Protein AF-A0A821JDV1-F1 (afdb_monomer)

pLDDT: mean 85.62, std 7.26, range [53.44, 94.56]

Mean predicted aligned error: 5.95 Å

Sequence (80 aa):
GGCGKSSMLAKIAADSSSWFPPKQYNPIRLIRFLGTTPDSSSIGPLLRSVCQQLCFLYQVPDNTIPVELSQLINYFKRLL

Solvent-accessible surfac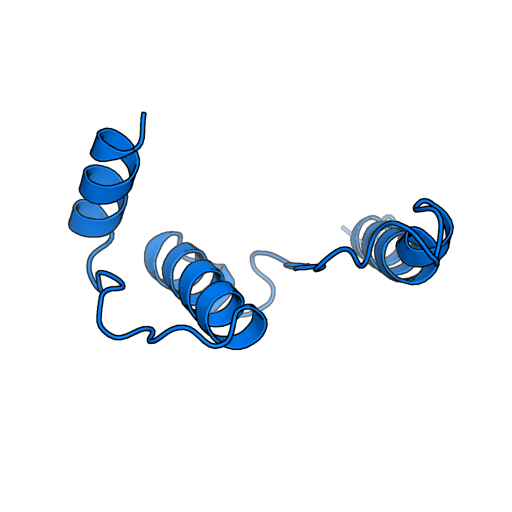e area (backbone atoms only — not comparable to full-atom values): 5146 Å² total; per-residue (Å²): 137,86,88,47,63,69,59,51,52,53,50,49,63,71,56,52,66,76,79,40,60,80,92,80,51,84,85,86,83,86,87,83,70,71,67,78,45,78,57,42,62,41,72,45,56,33,53,45,53,50,53,46,52,49,20,62,75,70,74,43,84,56,86,82,64,56,84,50,52,70,54,43,54,55,52,56,64,73,77,111

Secondary structure (DSSP, 8-state):
--SSHHHHHHHHHHHGGGGS-TTT---------TTSSGGGSSHHHHHHHHHHHHHHHHT---TTS-SSHHHHHHHHHT--

InterPro domains:
  IPR052752 NACHT and WD repeat domain-containing protein [PTHR19871] (1-80)

Organism: NCBI:txid392030

Radius of gyration: 15.58 Å; Cα contacts (8 Å, |Δi|>4): 41; chains: 1; bounding box: 40×35×30 Å

Foldseek 3Di:
DPPCPVVVVVVCQVPVQVVDDVVPDDDDDDDDDAPPDPLSPDPQSNVLVVLVVVCVVVVHDSVPRDNDPVVNVVVVVVVD

Structure (mmCIF, N/CA/C/O backbone):
data_AF-A0A821JDV1-F1
#
_entry.id   AF-A0A821JDV1-F1
#
loop_
_atom_site.group_PDB
_atom_site.id
_atom_site.type_symbol
_atom_site.label_atom_id
_atom_site.label_alt_id
_atom_site.label_comp_id
_atom_site.label_asym_id
_atom_site.label_entity_id
_atom_site.label_seq_id
_atom_site.pdbx_PDB_ins_code
_atom_site.Cartn_x
_atom_site.Cartn_y
_atom_site.Cartn_z
_atom_site.occupancy
_atom_site.B_iso_or_equiv
_atom_site.auth_seq_id
_atom_site.auth_comp_id
_atom_site.auth_asym_id
_atom_site.auth_atom_id
_atom_site.pdbx_PDB_model_num
ATOM 1 N N . GLY A 1 1 ? 17.795 10.493 5.098 1.00 53.44 1 GLY A N 1
ATOM 2 C CA . GLY A 1 1 ? 18.897 9.505 5.071 1.00 53.44 1 GLY A CA 1
ATOM 3 C C . GLY A 1 1 ? 18.743 8.556 3.893 1.00 53.44 1 GLY A C 1
ATOM 4 O O . GLY A 1 1 ? 17.849 7.716 3.917 1.00 53.44 1 GLY A O 1
ATOM 5 N N . GLY A 1 2 ? 19.581 8.717 2.864 1.00 79.38 2 GLY A N 1
ATOM 6 C CA . GLY A 1 2 ? 19.443 8.115 1.530 1.00 79.38 2 GLY A CA 1
ATOM 7 C C . GLY A 1 2 ? 20.187 6.796 1.294 1.00 79.38 2 GLY A C 1
ATOM 8 O O . GLY A 1 2 ? 20.680 6.582 0.198 1.00 79.38 2 GLY A O 1
ATOM 9 N N . CYS A 1 3 ? 20.261 5.888 2.271 1.00 85.56 3 CYS A N 1
ATOM 10 C CA . CYS A 1 3 ? 20.937 4.588 2.098 1.00 85.56 3 CYS A CA 1
ATOM 11 C C . CYS A 1 3 ? 20.193 3.577 1.189 1.00 85.56 3 CYS A C 1
ATOM 13 O O . CYS A 1 3 ? 20.381 2.376 1.319 1.00 85.56 3 CYS A O 1
ATOM 15 N N . GLY A 1 4 ? 19.303 4.036 0.302 1.00 86.19 4 GLY A N 1
ATOM 16 C CA . GLY A 1 4 ? 18.686 3.192 -0.729 1.00 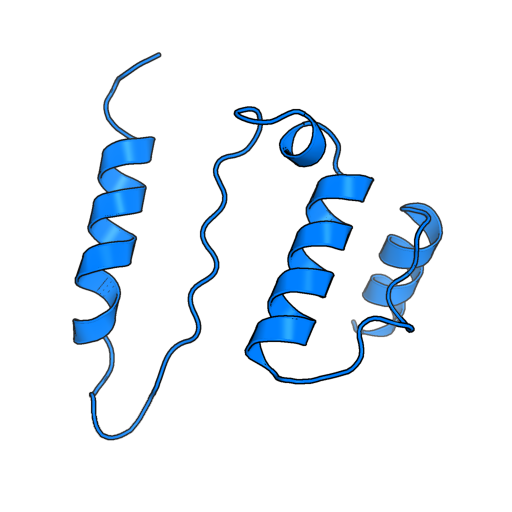86.19 4 GLY A CA 1
ATOM 17 C C . GLY A 1 4 ? 17.510 2.308 -0.297 1.00 86.19 4 GLY A C 1
ATOM 18 O O . GLY A 1 4 ? 16.979 1.591 -1.134 1.00 86.19 4 GLY A O 1
ATOM 19 N N . LYS A 1 5 ? 17.039 2.372 0.957 1.00 89.62 5 LYS A N 1
ATOM 20 C CA . LYS A 1 5 ? 15.921 1.535 1.458 1.00 89.62 5 LYS A CA 1
ATOM 21 C C . LYS A 1 5 ? 14.663 1.599 0.582 1.00 89.62 5 LYS A C 1
ATOM 23 O O . LYS A 1 5 ? 14.124 0.566 0.202 1.00 89.62 5 LYS A O 1
ATOM 28 N N . SER A 1 6 ? 14.216 2.807 0.233 1.00 88.12 6 SER A N 1
ATOM 29 C CA . SER A 1 6 ? 13.035 3.001 -0.619 1.00 88.12 6 SER A CA 1
ATOM 30 C C . SER A 1 6 ? 13.254 2.455 -2.031 1.00 88.12 6 SER A C 1
ATOM 32 O O . SER A 1 6 ? 12.358 1.831 -2.589 1.00 88.12 6 SER A O 1
ATOM 34 N N . SER A 1 7 ? 14.459 2.627 -2.581 1.00 90.81 7 SER A N 1
ATOM 35 C CA . SER A 1 7 ? 14.839 2.083 -3.888 1.00 90.81 7 SER A CA 1
ATOM 36 C C . SER A 1 7 ? 14.881 0.554 -3.875 1.00 90.81 7 SER A C 1
ATOM 38 O O . SER A 1 7 ? 14.408 -0.083 -4.811 1.00 90.81 7 SER A O 1
ATOM 40 N N . MET A 1 8 ? 15.385 -0.044 -2.793 1.00 91.62 8 MET A N 1
ATOM 41 C CA . MET A 1 8 ? 15.391 -1.493 -2.593 1.00 91.62 8 MET A CA 1
ATOM 42 C C . MET A 1 8 ? 13.966 -2.045 -2.472 1.00 91.62 8 MET A C 1
ATOM 44 O O . MET A 1 8 ? 13.648 -3.043 -3.111 1.00 91.62 8 MET A O 1
ATOM 48 N N . LEU A 1 9 ? 13.082 -1.369 -1.729 1.00 90.81 9 LEU A N 1
ATOM 49 C CA . LEU A 1 9 ? 11.668 -1.741 -1.637 1.00 90.81 9 LEU A CA 1
ATOM 50 C C . LEU A 1 9 ? 10.969 -1.665 -3.004 1.00 90.81 9 LEU A C 1
ATOM 52 O O . LEU A 1 9 ? 10.240 -2.583 -3.372 1.00 90.81 9 LEU A O 1
ATOM 56 N N . ALA A 1 10 ? 11.220 -0.603 -3.777 1.00 89.62 10 ALA A N 1
ATOM 57 C CA . ALA A 1 10 ? 10.679 -0.455 -5.127 1.00 89.62 10 ALA A CA 1
ATOM 58 C C . ALA A 1 10 ? 11.164 -1.575 -6.062 1.00 89.62 10 ALA A C 1
ATOM 60 O O . ALA A 1 10 ? 10.366 -2.139 -6.810 1.00 89.62 10 ALA A O 1
ATOM 61 N N . LYS A 1 11 ? 12.450 -1.943 -5.976 1.00 92.56 11 LYS A N 1
ATOM 62 C CA . LYS A 1 11 ? 13.032 -3.057 -6.735 1.00 92.56 11 LYS A CA 1
ATOM 63 C C . LYS A 1 11 ? 12.379 -4.392 -6.374 1.00 92.56 11 LYS A C 1
ATOM 65 O O . LYS A 1 11 ? 11.951 -5.113 -7.268 1.00 92.56 11 LYS A O 1
ATOM 70 N N . ILE A 1 12 ? 12.248 -4.688 -5.080 1.00 91.69 12 ILE A N 1
ATOM 71 C CA . ILE A 1 12 ? 11.557 -5.890 -4.592 1.00 91.69 12 ILE A CA 1
ATOM 72 C C . ILE A 1 12 ? 10.141 -5.959 -5.162 1.00 91.69 12 ILE A C 1
ATOM 74 O O . ILE A 1 12 ? 9.724 -6.994 -5.669 1.00 91.69 12 ILE A O 1
ATOM 78 N N . ALA A 1 13 ? 9.403 -4.853 -5.121 1.00 90.88 13 ALA A N 1
ATOM 79 C CA . ALA A 1 13 ? 8.036 -4.850 -5.604 1.00 90.88 13 ALA A CA 1
ATOM 80 C C . ALA A 1 13 ? 7.924 -5.063 -7.123 1.00 90.88 13 ALA A C 1
ATOM 82 O O . ALA A 1 13 ? 6.977 -5.717 -7.566 1.00 90.88 13 ALA A O 1
ATOM 83 N N . ALA A 1 14 ? 8.885 -4.555 -7.900 1.00 89.44 14 ALA A N 1
ATOM 84 C CA . ALA A 1 14 ? 8.971 -4.790 -9.339 1.00 89.44 14 ALA A CA 1
ATOM 85 C C . ALA A 1 14 ? 9.248 -6.267 -9.669 1.00 89.44 14 ALA A C 1
ATOM 87 O O . ALA A 1 14 ? 8.609 -6.819 -10.563 1.00 89.44 14 ALA A O 1
ATOM 88 N N . ASP A 1 15 ? 10.134 -6.912 -8.908 1.00 90.75 15 ASP A N 1
ATOM 89 C CA . ASP A 1 15 ? 10.570 -8.289 -9.172 1.00 90.75 15 ASP A CA 1
ATOM 90 C C . ASP A 1 15 ? 9.659 -9.350 -8.519 1.00 90.75 15 ASP A C 1
ATOM 92 O O . ASP A 1 15 ? 9.658 -10.508 -8.924 1.00 90.75 15 ASP A O 1
ATOM 96 N N . SER A 1 16 ? 8.851 -8.972 -7.522 1.00 90.00 16 SER A N 1
ATOM 97 C CA . SER A 1 16 ? 8.061 -9.913 -6.706 1.00 90.00 16 SER A CA 1
ATOM 98 C C . SER A 1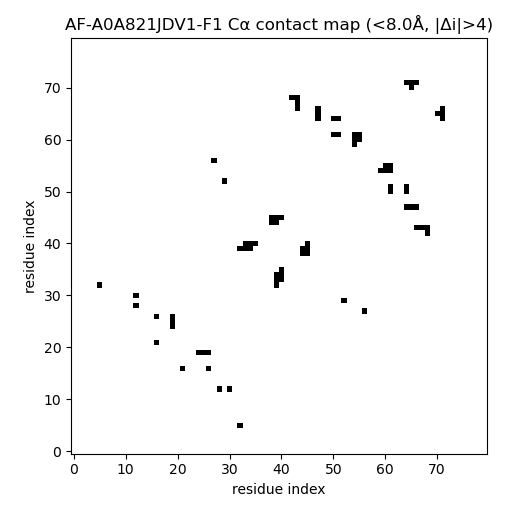 16 ? 7.019 -10.738 -7.464 1.00 90.00 16 SER A C 1
ATOM 100 O O . SER A 1 16 ? 6.548 -11.751 -6.950 1.00 90.00 16 SER A O 1
ATOM 102 N N . SER A 1 17 ? 6.639 -10.340 -8.679 1.00 84.12 17 SER A N 1
ATOM 103 C CA . SER A 1 17 ? 5.665 -11.075 -9.492 1.00 84.12 17 SER A CA 1
ATOM 104 C C . SER A 1 17 ? 6.154 -12.474 -9.869 1.00 84.12 17 SER A C 1
ATOM 106 O O . SER A 1 17 ? 5.352 -13.404 -9.897 1.00 84.12 17 SER A O 1
ATOM 108 N N . SER A 1 18 ? 7.461 -12.650 -10.096 1.00 87.19 18 SER A N 1
ATOM 109 C CA . SER A 1 18 ? 8.044 -13.943 -10.469 1.00 87.19 18 SER A CA 1
ATOM 110 C C . SER A 1 18 ? 8.186 -14.908 -9.292 1.00 87.19 18 SER A C 1
ATOM 112 O O . SER A 1 18 ? 8.501 -16.077 -9.500 1.00 87.19 18 SER A O 1
ATOM 114 N N . TRP A 1 19 ? 7.981 -14.441 -8.057 1.00 89.69 19 TRP A N 1
ATOM 115 C CA . TRP A 1 19 ? 8.063 -15.278 -6.856 1.00 89.69 19 TRP A CA 1
ATOM 116 C C . TRP A 1 19 ? 6.845 -16.189 -6.701 1.00 89.69 19 TRP A C 1
ATOM 118 O O . TRP A 1 19 ? 6.888 -17.156 -5.944 1.00 89.69 19 TRP A O 1
ATOM 128 N N . PHE A 1 20 ? 5.765 -15.891 -7.425 1.00 87.81 20 PHE A N 1
ATOM 129 C CA . PHE A 1 20 ? 4.529 -16.654 -7.399 1.00 87.81 20 PHE A CA 1
ATOM 130 C C . PHE A 1 20 ? 4.366 -17.425 -8.714 1.00 87.81 20 PHE A C 1
ATOM 132 O O . PHE A 1 20 ? 4.571 -16.848 -9.784 1.00 87.81 20 PHE A O 1
ATOM 139 N N . PRO A 1 21 ? 3.975 -18.714 -8.674 1.00 87.88 21 PRO A N 1
ATOM 140 C CA . PRO A 1 21 ? 3.687 -19.485 -9.878 1.00 87.88 21 PRO A CA 1
ATOM 141 C C . PRO A 1 21 ? 2.651 -18.761 -10.768 1.00 87.88 21 PRO A C 1
ATOM 143 O O . PRO A 1 21 ? 1.496 -18.621 -10.350 1.00 87.88 21 PRO A O 1
ATOM 146 N N . PRO A 1 22 ? 3.005 -18.343 -12.005 1.00 77.06 22 PRO A N 1
ATOM 147 C CA . PRO A 1 22 ? 2.188 -17.412 -12.801 1.00 77.06 22 PRO A CA 1
ATOM 148 C C . PRO A 1 22 ? 0.789 -17.921 -13.157 1.00 77.06 22 PRO A C 1
ATOM 150 O O . PRO A 1 22 ? -0.104 -17.144 -13.471 1.00 77.06 22 PRO A O 1
ATOM 153 N N . LYS A 1 23 ? 0.606 -19.245 -13.152 1.00 79.94 23 LYS A N 1
ATOM 154 C CA . LYS A 1 23 ? -0.650 -19.907 -13.526 1.00 79.94 23 LYS A CA 1
ATOM 155 C C . LYS A 1 23 ? -1.551 -20.228 -12.332 1.00 79.94 23 LYS A C 1
ATOM 157 O O . LYS A 1 23 ? -2.654 -20.716 -12.539 1.00 79.94 23 LYS A O 1
ATOM 162 N N . GLN A 1 24 ? -1.078 -19.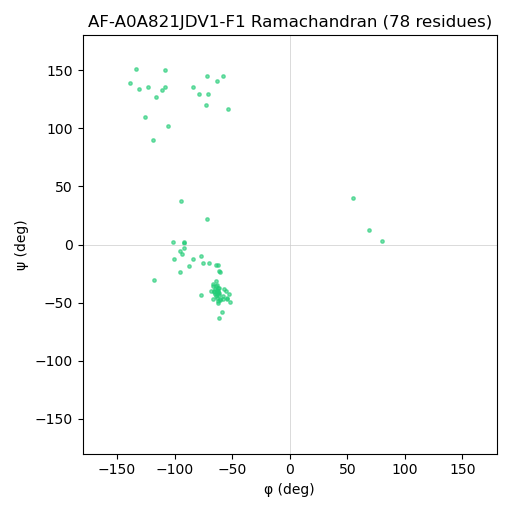998 -11.106 1.00 85.12 24 GLN A N 1
ATOM 163 C CA . GLN A 1 24 ? -1.775 -20.409 -9.886 1.00 85.12 24 GLN A CA 1
ATOM 164 C C . GLN A 1 24 ? -2.176 -19.223 -9.007 1.00 85.12 24 GLN A C 1
ATOM 166 O O . GLN A 1 24 ? -3.206 -19.284 -8.343 1.00 85.12 24 GLN A O 1
ATOM 171 N N . TYR A 1 25 ? -1.401 -18.136 -9.024 1.00 85.25 25 TYR A N 1
ATOM 172 C CA . TYR A 1 25 ? -1.657 -16.967 -8.187 1.00 85.25 25 TYR A CA 1
ATOM 173 C C . TYR A 1 25 ? -1.432 -15.670 -8.964 1.00 85.25 25 TYR A C 1
ATOM 175 O O . TYR A 1 25 ? -0.450 -15.536 -9.689 1.00 85.25 25 TYR A O 1
ATOM 183 N N . ASN A 1 26 ? -2.315 -14.692 -8.755 1.00 83.31 26 ASN A N 1
ATOM 184 C CA . ASN A 1 26 ? -2.134 -13.316 -9.215 1.00 83.31 26 ASN A CA 1
ATOM 185 C C . ASN A 1 26 ? -2.114 -12.373 -7.997 1.00 83.31 26 ASN A C 1
ATOM 187 O O . ASN A 1 26 ? -3.175 -11.937 -7.546 1.00 83.31 26 ASN A O 1
ATOM 191 N N . PRO A 1 27 ? -0.939 -12.103 -7.403 1.00 86.06 27 PRO A N 1
ATOM 192 C CA . PRO A 1 27 ? -0.849 -11.337 -6.169 1.00 86.06 27 PRO A CA 1
ATOM 193 C C . PRO A 1 27 ? -1.176 -9.859 -6.401 1.00 86.06 27 PRO A C 1
ATOM 195 O O . PRO A 1 27 ? -0.566 -9.189 -7.241 1.00 86.06 27 PRO A O 1
ATOM 198 N N . ILE A 1 28 ? -2.079 -9.325 -5.580 1.00 87.94 28 ILE A N 1
ATOM 199 C CA . ILE A 1 28 ? -2.332 -7.888 -5.487 1.00 87.94 28 ILE A CA 1
ATOM 200 C C . ILE A 1 28 ? -1.231 -7.251 -4.632 1.00 87.94 28 ILE A C 1
ATOM 202 O O . ILE A 1 28 ? -0.937 -7.713 -3.531 1.00 87.94 28 ILE A O 1
ATOM 206 N N . ARG A 1 29 ? -0.610 -6.182 -5.143 1.00 86.50 29 ARG A N 1
ATOM 207 C CA . ARG A 1 29 ? 0.500 -5.483 -4.479 1.00 86.50 29 ARG A CA 1
ATOM 208 C C . ARG A 1 29 ? 0.091 -4.059 -4.134 1.00 86.50 29 ARG A C 1
ATOM 210 O O . ARG A 1 29 ? -0.319 -3.305 -5.011 1.00 86.50 29 ARG A O 1
ATOM 217 N N . LEU A 1 30 ? 0.261 -3.686 -2.870 1.00 89.62 30 LEU A N 1
ATOM 218 C CA . LEU A 1 30 ? 0.006 -2.340 -2.366 1.00 89.62 30 LEU A CA 1
ATOM 219 C C . LEU A 1 30 ? 1.272 -1.842 -1.657 1.00 89.62 30 LEU A C 1
ATOM 221 O O . LEU A 1 30 ? 1.652 -2.361 -0.612 1.00 89.62 30 LEU A O 1
ATOM 225 N N . ILE A 1 31 ? 1.956 -0.864 -2.258 1.00 88.25 31 ILE A N 1
ATOM 226 C CA . ILE A 1 31 ? 3.244 -0.328 -1.785 1.00 88.25 31 ILE A CA 1
ATOM 227 C C . ILE A 1 31 ? 3.014 1.094 -1.283 1.00 88.25 31 ILE A C 1
ATOM 229 O O . ILE A 1 31 ? 2.39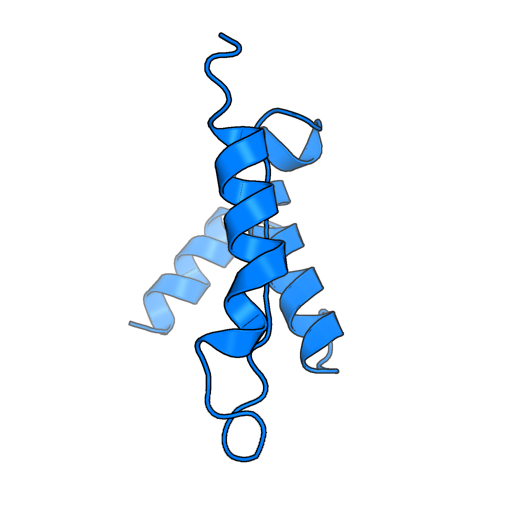2 1.898 -1.979 1.00 88.25 31 ILE A O 1
ATOM 233 N N . ARG A 1 32 ? 3.531 1.429 -0.097 1.00 85.81 32 ARG A N 1
ATOM 234 C CA . ARG A 1 32 ? 3.379 2.762 0.502 1.00 85.81 32 ARG A CA 1
ATOM 235 C C . ARG A 1 32 ? 4.709 3.316 0.991 1.00 85.81 32 ARG A C 1
ATOM 237 O O . ARG A 1 32 ? 5.445 2.643 1.704 1.00 85.81 32 ARG A O 1
ATOM 244 N N . PHE A 1 33 ? 4.963 4.579 0.659 1.00 83.75 33 PHE A N 1
ATOM 245 C CA . PHE A 1 33 ? 6.070 5.362 1.201 1.00 83.75 33 PHE A CA 1
ATOM 246 C C . PHE A 1 33 ? 5.518 6.370 2.210 1.00 83.75 33 PHE A C 1
ATOM 248 O O . PHE A 1 33 ? 4.935 7.384 1.832 1.00 83.75 33 PHE A O 1
ATOM 255 N N . LEU A 1 34 ? 5.668 6.066 3.496 1.00 83.69 34 LEU A N 1
ATOM 256 C CA . LEU A 1 34 ? 5.131 6.895 4.576 1.00 83.69 34 LEU A CA 1
ATOM 257 C C . LEU A 1 34 ? 5.910 8.207 4.716 1.00 83.69 34 LEU A C 1
ATOM 259 O O . LEU A 1 34 ? 7.124 8.233 4.513 1.00 83.69 34 LEU A O 1
ATOM 263 N N . GLY A 1 35 ? 5.209 9.286 5.068 1.00 74.12 35 GLY A N 1
ATOM 264 C CA . GLY A 1 35 ? 5.810 10.603 5.300 1.00 74.12 35 GLY A CA 1
ATOM 265 C C . GLY A 1 35 ? 6.366 11.295 4.050 1.00 74.12 35 GLY A C 1
ATOM 266 O O . GLY A 1 35 ? 7.103 12.268 4.177 1.00 74.12 35 GLY A O 1
ATOM 267 N N . THR A 1 36 ? 6.043 10.803 2.847 1.00 72.50 36 THR A N 1
ATOM 268 C CA . THR A 1 36 ? 6.455 11.432 1.573 1.00 72.50 36 THR A CA 1
ATOM 269 C C . THR A 1 36 ? 5.382 12.355 0.995 1.00 72.50 36 THR A C 1
ATOM 271 O O . THR A 1 36 ? 5.698 13.273 0.246 1.00 72.50 36 THR A O 1
ATOM 274 N N . THR A 1 37 ? 4.118 12.138 1.372 1.00 70.69 37 THR A N 1
ATOM 275 C CA . THR A 1 37 ? 2.952 12.963 1.012 1.00 70.69 37 THR A CA 1
ATOM 276 C C . THR A 1 37 ? 2.095 13.245 2.256 1.00 70.69 37 THR A C 1
ATOM 278 O O . THR A 1 37 ? 2.080 12.401 3.157 1.00 70.69 37 THR A O 1
ATOM 281 N N . PRO A 1 38 ? 1.371 14.380 2.338 1.00 66.31 38 PRO A N 1
ATOM 282 C CA . PRO A 1 38 ? 0.618 14.773 3.539 1.00 66.31 38 PRO A CA 1
ATOM 283 C C . PRO A 1 38 ? -0.340 13.694 4.072 1.00 66.31 38 PRO A C 1
ATOM 285 O O . PRO A 1 38 ? -0.334 13.398 5.267 1.00 66.31 38 PRO A O 1
ATOM 288 N N . ASP A 1 39 ? -1.071 13.017 3.182 1.00 65.81 39 ASP A N 1
ATOM 289 C CA . ASP A 1 39 ? -2.032 11.963 3.549 1.00 65.81 39 ASP A CA 1
ATOM 290 C C . ASP A 1 39 ? -1.362 10.675 4.059 1.00 65.81 39 ASP A C 1
ATOM 292 O O . ASP A 1 39 ? -1.997 9.840 4.700 1.00 65.81 39 ASP A O 1
ATOM 296 N N . SER A 1 40 ? -0.059 10.515 3.814 1.00 68.69 40 SER A N 1
ATOM 297 C CA . SER A 1 40 ? 0.753 9.406 4.329 1.00 68.69 40 SER A CA 1
ATOM 298 C C . SER A 1 40 ? 1.437 9.715 5.668 1.00 68.69 40 SER A C 1
ATOM 300 O O . SER A 1 40 ? 2.193 8.879 6.170 1.00 68.69 40 SER A O 1
ATOM 302 N N . SER A 1 41 ? 1.197 10.904 6.233 1.00 78.69 41 SER A N 1
ATOM 303 C CA . SER A 1 41 ? 1.828 11.386 7.471 1.00 78.69 41 SER A CA 1
ATOM 304 C C . SER A 1 41 ? 0.934 11.250 8.707 1.00 78.69 41 SER A C 1
ATOM 306 O O . SER A 1 41 ? 1.420 11.382 9.825 1.00 78.69 41 SER A O 1
ATOM 308 N N . SER A 1 42 ? -0.363 10.978 8.529 1.00 84.94 42 SER A N 1
ATOM 309 C CA . SER A 1 42 ? -1.326 10.767 9.617 1.00 84.94 42 SER A CA 1
ATOM 310 C C . SER A 1 42 ? -2.007 9.409 9.486 1.00 84.94 42 SER A C 1
ATOM 312 O O . SER A 1 42 ? -2.440 9.023 8.403 1.00 84.94 42 SER A O 1
ATOM 314 N N . ILE A 1 43 ? -2.135 8.687 10.602 1.00 85.88 43 ILE A N 1
ATOM 315 C CA . ILE A 1 43 ? -2.603 7.292 10.616 1.00 85.88 43 ILE A CA 1
ATOM 316 C C . ILE A 1 43 ? -4.042 7.122 10.096 1.00 85.88 43 ILE A C 1
ATOM 318 O O . ILE A 1 43 ? -4.313 6.157 9.389 1.00 85.88 43 ILE A O 1
ATOM 322 N N . GLY A 1 44 ? -4.948 8.063 10.388 1.00 87.38 44 GLY A N 1
ATOM 323 C CA . GLY A 1 44 ? -6.338 8.028 9.912 1.00 87.38 44 GLY A CA 1
ATOM 324 C C . GLY A 1 44 ? -6.439 8.069 8.381 1.00 87.38 44 GLY A C 1
ATOM 325 O O . GLY A 1 44 ? -6.871 7.078 7.787 1.0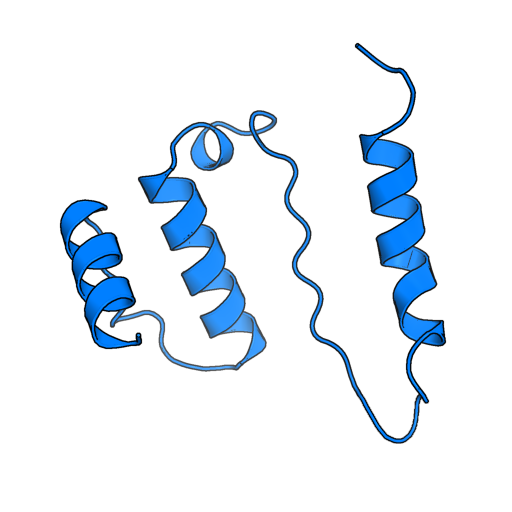0 87.38 44 GLY A O 1
ATOM 326 N N . PRO A 1 45 ? -5.990 9.160 7.729 1.00 86.75 45 PRO A N 1
ATOM 327 C CA . PRO A 1 45 ? -5.946 9.261 6.268 1.00 86.75 45 PRO A CA 1
ATOM 328 C C . PRO A 1 45 ? -5.164 8.122 5.605 1.00 86.75 45 PRO A C 1
ATOM 330 O O . PRO A 1 45 ? -5.619 7.564 4.605 1.00 86.75 45 PRO A O 1
ATOM 333 N N . LEU A 1 46 ? -4.040 7.706 6.200 1.00 88.38 46 LEU A N 1
ATOM 334 C CA . LEU A 1 46 ? -3.241 6.593 5.698 1.00 88.38 46 LEU A CA 1
ATOM 335 C C . LEU A 1 46 ? -4.058 5.299 5.639 1.00 88.38 46 LEU A C 1
ATOM 337 O O . LEU A 1 46 ? -4.190 4.718 4.561 1.00 88.38 46 LEU A O 1
ATOM 341 N N . LEU A 1 47 ? -4.614 4.853 6.770 1.00 88.00 47 LEU A N 1
ATOM 342 C CA . LEU A 1 47 ? -5.375 3.604 6.835 1.00 88.00 47 LEU A CA 1
ATOM 343 C C . LEU A 1 47 ? -6.623 3.664 5.949 1.00 88.00 47 LEU A C 1
ATOM 345 O O . LEU A 1 47 ? -6.892 2.712 5.217 1.00 88.00 47 LEU A O 1
ATOM 349 N N . ARG A 1 48 ? -7.330 4.802 5.934 1.00 88.44 48 ARG A N 1
ATOM 350 C CA . ARG A 1 48 ? -8.476 5.014 5.041 1.00 88.44 48 ARG A CA 1
ATOM 351 C C . ARG A 1 48 ? -8.082 4.853 3.575 1.00 88.44 48 ARG A C 1
ATOM 353 O O . ARG A 1 48 ? -8.745 4.120 2.845 1.00 88.44 48 ARG A O 1
ATOM 360 N N . SER A 1 49 ? -6.981 5.473 3.153 1.00 89.81 49 SER A N 1
ATOM 361 C CA . SER A 1 49 ? -6.509 5.369 1.771 1.00 89.81 49 SER A CA 1
ATOM 362 C C . SER A 1 49 ? -6.103 3.938 1.396 1.00 89.81 49 SER A C 1
ATOM 364 O O . SER A 1 49 ? -6.238 3.547 0.238 1.00 89.81 49 SER A O 1
ATOM 366 N N . VAL A 1 50 ? -5.597 3.138 2.345 1.00 90.69 50 VAL A N 1
ATOM 367 C CA . VAL A 1 50 ? -5.299 1.712 2.125 1.00 90.69 50 VAL A CA 1
ATOM 368 C C . VAL A 1 50 ? -6.592 0.934 1.906 1.00 90.69 50 VAL A C 1
ATOM 370 O O . VAL A 1 50 ? -6.682 0.195 0.928 1.00 90.69 50 VAL A O 1
ATOM 373 N N . CYS A 1 51 ? -7.610 1.146 2.742 1.00 90.50 51 CYS A N 1
ATOM 374 C CA . CYS A 1 51 ? -8.924 0.531 2.555 1.00 90.50 51 CYS A CA 1
ATOM 375 C C . CYS A 1 51 ? -9.538 0.902 1.194 1.00 90.50 51 CYS A C 1
ATOM 377 O O . CYS A 1 51 ? -9.996 0.018 0.482 1.00 90.50 51 CYS A O 1
ATOM 379 N N . GLN A 1 52 ? -9.470 2.173 0.785 1.00 91.12 52 GLN A N 1
ATOM 380 C CA . GLN A 1 52 ? -9.994 2.629 -0.512 1.00 91.12 52 GLN A CA 1
ATOM 381 C C . GLN A 1 52 ? -9.268 1.986 -1.699 1.00 91.12 52 GLN A C 1
ATOM 383 O O . GLN A 1 52 ? -9.903 1.551 -2.656 1.00 91.12 52 GLN A O 1
ATOM 388 N N . GLN A 1 53 ? -7.937 1.879 -1.634 1.00 92.62 53 GLN A N 1
ATOM 389 C CA . GLN A 1 53 ? -7.164 1.187 -2.667 1.00 92.62 53 GLN A CA 1
ATOM 390 C C . GLN A 1 53 ? -7.512 -0.297 -2.757 1.00 92.62 53 GLN A C 1
ATOM 392 O O . GLN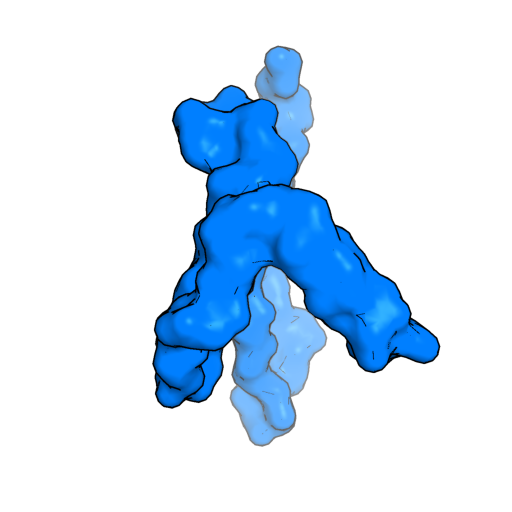 A 1 53 ? -7.600 -0.830 -3.859 1.00 92.62 53 GLN A O 1
ATOM 397 N N . LEU A 1 54 ? -7.726 -0.964 -1.621 1.00 92.31 54 LEU A N 1
ATOM 398 C CA . LEU A 1 54 ? -8.192 -2.348 -1.611 1.00 92.31 54 LEU A CA 1
ATOM 399 C C . LEU A 1 54 ? -9.586 -2.449 -2.238 1.00 92.31 54 LEU A C 1
ATOM 401 O O . LEU A 1 54 ? -9.775 -3.284 -3.117 1.00 92.31 54 LEU A O 1
ATOM 405 N N . CYS A 1 55 ? -10.523 -1.569 -1.873 1.00 93.81 55 CYS A N 1
ATOM 406 C CA . CYS A 1 55 ? -11.850 -1.523 -2.489 1.00 93.81 55 CYS A CA 1
ATOM 407 C C . CYS A 1 55 ? -11.769 -1.394 -4.015 1.00 93.81 55 CYS A C 1
ATOM 409 O O . CYS A 1 55 ? -12.383 -2.178 -4.734 1.00 93.81 55 CYS A O 1
ATOM 411 N N . PHE A 1 56 ? -10.925 -0.487 -4.513 1.00 93.75 56 PHE A N 1
ATOM 412 C CA . PHE A 1 56 ? -10.669 -0.330 -5.944 1.00 93.75 56 PHE A CA 1
ATOM 413 C C . PHE A 1 56 ? -10.090 -1.601 -6.592 1.00 93.75 56 PHE A C 1
ATOM 415 O O . PHE A 1 56 ? -10.574 -2.043 -7.632 1.00 93.75 56 PHE A O 1
ATOM 422 N N . LEU A 1 57 ? -9.074 -2.219 -5.984 1.00 92.69 57 LEU A N 1
ATOM 423 C CA . LEU A 1 57 ? -8.408 -3.410 -6.532 1.00 92.69 57 LEU A CA 1
ATOM 424 C C . LEU A 1 57 ? -9.329 -4.636 -6.571 1.00 92.69 57 LEU A C 1
ATOM 426 O O . LEU A 1 57 ? -9.254 -5.421 -7.513 1.00 92.69 57 LEU A O 1
ATOM 430 N N . TYR A 1 58 ? -10.209 -4.777 -5.579 1.00 92.00 58 TYR A N 1
ATOM 431 C CA . TYR A 1 58 ? -11.185 -5.865 -5.492 1.00 92.00 58 TYR A CA 1
ATOM 432 C C . TYR A 1 58 ? -12.544 -5.528 -6.120 1.00 92.00 58 TYR A C 1
ATOM 434 O O . TYR A 1 58 ? -13.437 -6.371 -6.091 1.00 92.00 58 TYR A O 1
ATOM 442 N N . GLN A 1 59 ? -12.705 -4.331 -6.698 1.00 93.69 59 GLN A N 1
ATOM 443 C CA . GLN A 1 59 ? -13.958 -3.864 -7.306 1.00 93.69 59 GLN A CA 1
ATOM 444 C C . GLN A 1 59 ? -15.155 -3.936 -6.340 1.00 93.69 59 GLN A C 1
ATOM 446 O O . GLN A 1 59 ? -1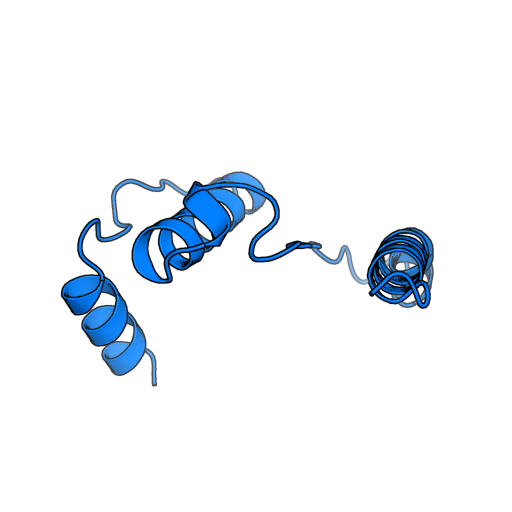6.265 -4.299 -6.727 1.00 93.69 59 GLN A O 1
ATOM 451 N N . VAL A 1 60 ? -14.929 -3.591 -5.070 1.00 94.44 60 VAL A N 1
ATOM 452 C CA . VAL A 1 60 ? -15.982 -3.506 -4.050 1.00 94.44 60 VAL A CA 1
ATOM 453 C C . VAL A 1 60 ? -16.262 -2.045 -3.684 1.00 94.44 60 VAL A C 1
ATOM 455 O O . VAL A 1 60 ? -15.351 -1.216 -3.751 1.00 94.44 60 VAL A O 1
ATOM 458 N N . PRO A 1 61 ? -17.500 -1.701 -3.288 1.00 94.56 61 PRO A N 1
ATOM 459 C CA . PRO A 1 61 ? -17.830 -0.351 -2.840 1.00 94.56 61 PRO A CA 1
ATOM 460 C C . PRO A 1 61 ? -16.973 0.098 -1.647 1.00 94.56 61 PRO A C 1
ATOM 462 O O . PRO A 1 61 ? -16.643 -0.698 -0.768 1.00 94.56 61 PRO A O 1
ATOM 465 N N . ASP A 1 62 ? -16.634 1.385 -1.595 1.00 91.56 62 ASP A N 1
ATOM 466 C CA . ASP A 1 62 ? -15.851 1.997 -0.512 1.00 91.56 62 ASP A CA 1
ATOM 467 C C . ASP A 1 62 ? -16.723 2.775 0.497 1.00 91.56 62 ASP A C 1
ATOM 469 O O . ASP A 1 62 ? -16.226 3.337 1.474 1.00 91.56 62 ASP A O 1
ATOM 473 N N . ASN A 1 63 ? -18.043 2.764 0.294 1.00 89.94 63 ASN A N 1
ATOM 474 C CA . ASN A 1 63 ? -19.037 3.494 1.083 1.00 89.94 63 ASN A CA 1
ATOM 475 C C . ASN A 1 63 ? -19.134 3.046 2.551 1.00 89.94 63 ASN A C 1
ATOM 477 O O . ASN A 1 63 ? -19.673 3.779 3.378 1.00 89.94 63 ASN A O 1
ATOM 481 N N . THR A 1 64 ? -18.621 1.863 2.890 1.00 85.44 64 THR A N 1
ATOM 482 C CA . THR A 1 64 ? -18.597 1.350 4.265 1.00 85.44 64 THR A CA 1
ATOM 483 C C . THR A 1 64 ? -17.318 1.702 5.020 1.00 85.44 64 THR A C 1
ATOM 485 O O . THR A 1 64 ? -17.199 1.344 6.191 1.00 85.44 64 THR A O 1
ATOM 488 N N . ILE A 1 65 ? -16.340 2.358 4.382 1.00 87.75 65 ILE A N 1
ATOM 489 C CA . ILE A 1 65 ? -15.075 2.705 5.036 1.00 87.75 65 ILE A CA 1
ATOM 490 C C . ILE A 1 65 ? -15.318 3.851 6.030 1.00 87.75 65 ILE A C 1
ATOM 492 O O . ILE A 1 65 ? -15.711 4.946 5.615 1.00 87.75 65 ILE A O 1
ATOM 496 N N . PRO A 1 66 ? -15.039 3.653 7.332 1.00 86.75 66 PRO A N 1
ATOM 497 C CA . PRO A 1 66 ? -15.207 4.709 8.319 1.00 86.75 66 PRO A CA 1
ATOM 498 C C . PRO A 1 66 ? -14.279 5.903 8.062 1.00 86.75 66 PRO A C 1
ATOM 500 O O . PRO A 1 66 ? -13.108 5.740 7.714 1.00 86.75 66 PRO A O 1
ATOM 503 N N . VAL A 1 67 ? -14.799 7.115 8.275 1.00 84.25 67 VAL A N 1
ATOM 504 C CA . VAL A 1 67 ? -14.030 8.368 8.156 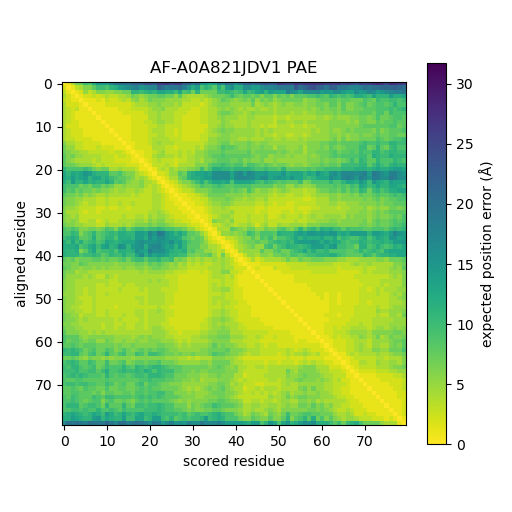1.00 84.25 67 VAL A CA 1
ATOM 505 C C . VAL A 1 67 ? -13.131 8.577 9.371 1.00 84.25 67 VAL A C 1
ATOM 507 O O . VAL A 1 67 ? -11.963 8.934 9.231 1.00 84.25 67 VAL A O 1
ATOM 510 N N . GLU A 1 68 ? -13.679 8.324 10.559 1.00 87.50 68 GLU A N 1
ATOM 511 C CA . GLU A 1 68 ? -13.005 8.561 11.830 1.00 87.50 68 GLU A CA 1
ATOM 512 C C . GLU A 1 68 ? -12.103 7.389 12.220 1.00 87.50 68 GLU A C 1
ATOM 514 O O . GLU A 1 68 ? -12.511 6.223 12.198 1.00 87.50 68 GLU A O 1
ATOM 519 N N . LEU A 1 69 ? -10.887 7.699 12.678 1.00 84.25 69 LEU A N 1
ATOM 520 C CA . LEU A 1 69 ? -9.910 6.692 13.102 1.00 84.25 69 LEU A CA 1
ATOM 521 C C . LEU A 1 69 ? -10.453 5.787 14.219 1.00 84.25 69 LEU A C 1
ATOM 523 O O . LEU A 1 69 ? -10.205 4.584 14.215 1.00 84.25 69 LEU A O 1
ATOM 527 N N . SER A 1 70 ? -11.210 6.342 15.167 1.00 88.81 70 SER A N 1
ATOM 528 C CA . SER A 1 70 ? -11.813 5.581 16.269 1.00 88.81 70 SER A CA 1
ATOM 529 C C . SER A 1 70 ? -12.798 4.519 15.769 1.00 88.81 70 SER A C 1
ATOM 531 O O . SER A 1 70 ? -12.802 3.391 16.266 1.00 88.81 70 SER A O 1
ATOM 533 N N . GLN A 1 71 ? -13.594 4.851 14.751 1.00 86.06 71 GLN A N 1
ATOM 534 C CA . GLN A 1 71 ? -14.528 3.922 14.121 1.00 86.06 71 GLN A CA 1
ATOM 535 C C . GLN A 1 71 ? -13.778 2.831 13.357 1.00 86.06 71 GLN A C 1
ATOM 537 O O . GLN A 1 71 ? -14.144 1.662 13.458 1.00 86.06 71 GLN A O 1
ATOM 542 N N . LEU A 1 72 ? -12.694 3.191 12.665 1.00 81.81 72 LEU A N 1
ATOM 543 C CA . LEU A 1 72 ? -11.846 2.235 11.959 1.00 81.81 72 LEU A CA 1
ATOM 544 C C . LEU A 1 72 ? -11.165 1.246 12.920 1.00 81.81 72 LEU A C 1
ATOM 546 O O . LEU A 1 72 ? -11.189 0.040 12.688 1.00 81.81 72 LEU A O 1
ATOM 550 N N . ILE A 1 73 ? -10.628 1.734 14.042 1.00 86.06 73 ILE A N 1
ATOM 551 C CA . ILE A 1 73 ? -10.049 0.888 15.098 1.00 86.06 73 ILE A CA 1
ATOM 552 C C . ILE A 1 73 ? -11.107 -0.064 15.666 1.00 86.06 73 ILE A C 1
ATOM 554 O O . ILE A 1 73 ? -10.848 -1.257 15.817 1.00 86.06 73 ILE A O 1
ATOM 558 N N . ASN A 1 74 ? -12.301 0.444 15.977 1.00 86.25 74 ASN A N 1
ATOM 559 C CA . ASN A 1 74 ? -13.393 -0.383 16.490 1.00 86.25 74 ASN A CA 1
ATOM 560 C C . ASN A 1 74 ? -13.861 -1.425 15.469 1.00 86.25 74 ASN A C 1
ATOM 562 O O . ASN A 1 74 ? -14.196 -2.538 15.863 1.00 86.25 74 ASN A O 1
ATOM 566 N N . TYR A 1 75 ? -13.863 -1.088 14.179 1.00 82.00 75 TYR A N 1
ATOM 567 C CA . TYR A 1 75 ? -14.161 -2.031 13.108 1.00 82.00 75 TYR A CA 1
ATOM 568 C C . TYR A 1 75 ? -13.134 -3.168 13.070 1.00 82.00 75 TYR A C 1
ATOM 570 O O . TYR A 1 75 ? -13.524 -4.329 13.134 1.00 82.00 75 TYR A O 1
ATOM 578 N N . PHE A 1 76 ? -11.831 -2.861 13.077 1.00 82.31 76 PHE A N 1
ATOM 579 C CA . PHE A 1 76 ? -10.785 -3.892 13.093 1.00 82.31 76 PHE A CA 1
ATOM 580 C C . PHE A 1 76 ? -10.840 -4.788 14.331 1.00 82.31 76 PHE A C 1
ATOM 582 O O . PHE A 1 76 ? -10.657 -5.994 14.208 1.00 82.31 76 PHE A O 1
ATOM 589 N N . LYS A 1 77 ? -11.168 -4.236 15.505 1.00 86.12 77 LYS A N 1
ATOM 590 C CA . LYS A 1 77 ? -11.367 -5.030 16.729 1.00 86.12 77 LYS A CA 1
ATOM 591 C C . LYS A 1 77 ? -12.499 -6.056 16.627 1.00 86.12 77 LYS A C 1
ATOM 593 O O . LYS A 1 77 ? -12.484 -7.004 17.392 1.00 86.12 77 LYS A O 1
ATOM 598 N N . ARG A 1 78 ? -13.484 -5.862 15.742 1.00 84.69 78 ARG A N 1
ATOM 599 C CA . ARG A 1 78 ? -14.582 -6.824 15.522 1.00 84.69 78 ARG A CA 1
ATOM 600 C C . ARG A 1 78 ? -14.216 -7.945 14.544 1.00 84.69 78 ARG A C 1
ATOM 602 O O . ARG A 1 78 ? -14.989 -8.884 14.412 1.00 84.69 78 ARG A O 1
ATOM 609 N N . LEU A 1 79 ? -13.104 -7.808 13.818 1.00 78.06 79 LEU A N 1
ATOM 610 C CA . LEU A 1 79 ? -12.627 -8.793 12.841 1.00 78.06 79 LEU A CA 1
ATOM 611 C C . LEU A 1 79 ? -11.620 -9.794 13.433 1.00 78.06 79 LEU A C 1
ATOM 613 O O . LEU A 1 79 ? -11.239 -10.732 12.735 1.00 78.06 79 LEU A O 1
ATOM 617 N N . LEU A 1 80 ? -11.171 -9.563 14.671 1.00 71.75 80 LEU A N 1
ATOM 618 C CA . LEU A 1 80 ? -10.294 -10.437 15.456 1.00 71.75 80 LEU A CA 1
ATOM 619 C C . LEU A 1 80 ? -11.122 -11.182 16.505 1.00 71.75 80 LEU A C 1
ATOM 621 O O . LEU A 1 80 ? -10.792 -12.359 16.758 1.00 71.75 80 LEU A O 1
#